Protein AF-A0A0P1FF51-F1 (afdb_monomer_lite)

Radius of gyration: 13.67 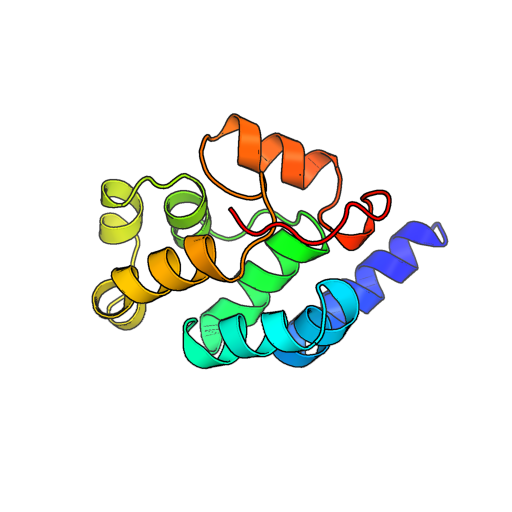Å; chains: 1; bounding box: 37×27×37 Å

Structure (mmCIF, N/CA/C/O backbone):
data_AF-A0A0P1FF51-F1
#
_entry.id   AF-A0A0P1FF51-F1
#
loop_
_atom_site.group_PDB
_atom_site.id
_atom_site.type_symbol
_atom_site.label_atom_id
_atom_site.label_alt_id
_atom_site.label_comp_id
_atom_site.label_asym_id
_atom_site.label_entity_id
_atom_site.label_seq_id
_atom_site.pdbx_PDB_ins_code
_atom_site.Cartn_x
_atom_site.Cartn_y
_atom_site.Cartn_z
_atom_site.occupancy
_atom_site.B_iso_or_equiv
_atom_site.auth_seq_id
_atom_site.auth_comp_id
_atom_site.auth_asym_id
_atom_site.auth_atom_id
_atom_site.pdbx_PDB_model_num
ATOM 1 N N . MET A 1 1 ? 8.102 10.974 -25.654 1.00 56.84 1 MET A N 1
ATOM 2 C CA . MET A 1 1 ? 8.058 10.174 -24.408 1.00 56.84 1 MET A CA 1
ATOM 3 C C . MET A 1 1 ? 9.420 9.537 -24.202 1.00 56.84 1 MET A C 1
ATOM 5 O O . MET A 1 1 ? 9.974 9.044 -25.173 1.00 56.84 1 MET A O 1
ATOM 9 N N . THR A 1 2 ? 9.986 9.605 -22.997 1.00 74.62 2 THR A N 1
ATOM 10 C CA . THR A 1 2 ? 11.262 8.944 -22.671 1.00 74.62 2 THR A CA 1
ATOM 11 C C . THR A 1 2 ? 11.039 7.449 -22.405 1.00 74.62 2 THR A C 1
ATOM 13 O O . THR A 1 2 ? 9.925 7.043 -22.067 1.00 74.62 2 THR A O 1
ATOM 16 N N . MET A 1 3 ? 12.086 6.630 -22.545 1.00 64.06 3 MET A N 1
ATOM 17 C CA . MET A 1 3 ? 12.047 5.174 -22.310 1.00 64.06 3 MET A CA 1
ATOM 18 C C . MET A 1 3 ? 11.470 4.820 -20.923 1.00 64.06 3 MET A C 1
ATOM 20 O O . MET A 1 3 ? 10.700 3.871 -20.783 1.00 64.06 3 MET A O 1
ATOM 24 N N . ASP A 1 4 ? 11.770 5.640 -19.910 1.00 72.38 4 ASP A N 1
ATOM 25 C CA . ASP A 1 4 ? 11.288 5.460 -18.535 1.00 72.38 4 ASP A CA 1
ATOM 26 C C . ASP A 1 4 ? 9.785 5.720 -18.381 1.00 72.38 4 ASP A C 1
ATOM 28 O O . ASP A 1 4 ? 9.115 5.048 -17.595 1.00 72.38 4 ASP A O 1
ATOM 32 N N . ALA A 1 5 ? 9.231 6.666 -19.146 1.00 73.56 5 ALA A N 1
ATOM 33 C CA . ALA A 1 5 ? 7.797 6.942 -19.144 1.00 73.56 5 ALA A CA 1
ATOM 34 C C . ALA A 1 5 ? 7.006 5.787 -19.778 1.00 73.56 5 ALA A C 1
ATOM 36 O O . ALA A 1 5 ? 5.969 5.396 -19.245 1.00 73.56 5 ALA A O 1
ATOM 37 N N . TYR A 1 6 ? 7.525 5.207 -20.868 1.00 72.25 6 TYR A N 1
ATOM 38 C CA . TYR A 1 6 ? 6.920 4.047 -21.529 1.00 72.25 6 TYR A CA 1
ATOM 39 C C . TYR A 1 6 ? 6.930 2.806 -20.623 1.00 72.25 6 TYR A C 1
ATOM 41 O O . TYR A 1 6 ? 5.894 2.173 -20.414 1.00 72.25 6 TYR A O 1
ATOM 49 N N . ARG A 1 7 ? 8.077 2.512 -19.995 1.00 78.19 7 ARG A N 1
ATOM 50 C CA . ARG A 1 7 ? 8.202 1.406 -19.032 1.00 78.19 7 ARG A CA 1
ATOM 51 C C . ARG A 1 7 ? 7.230 1.559 -17.858 1.00 78.19 7 ARG A C 1
ATOM 53 O O . ARG A 1 7 ? 6.625 0.584 -17.425 1.00 78.19 7 ARG A O 1
ATOM 60 N N . ARG A 1 8 ? 7.040 2.783 -17.351 1.00 77.69 8 ARG A N 1
ATOM 61 C CA . ARG A 1 8 ? 6.053 3.059 -16.294 1.00 77.69 8 ARG A CA 1
ATOM 62 C C . ARG A 1 8 ? 4.614 2.823 -16.745 1.00 77.69 8 ARG A C 1
ATOM 64 O O . ARG A 1 8 ? 3.834 2.305 -15.951 1.00 77.69 8 ARG A O 1
ATOM 71 N N . SER A 1 9 ? 4.250 3.198 -17.974 1.00 81.94 9 SER A N 1
ATOM 72 C CA . SER A 1 9 ? 2.899 2.933 -18.488 1.00 81.94 9 SER A CA 1
ATOM 73 C C . SER A 1 9 ? 2.632 1.441 -18.671 1.00 81.94 9 SER A C 1
ATOM 75 O O . SER A 1 9 ? 1.572 0.975 -18.270 1.00 81.94 9 SER A O 1
ATOM 77 N N . GLU A 1 10 ? 3.605 0.694 -19.194 1.00 87.06 10 GLU A N 1
ATOM 78 C CA . GLU A 1 10 ? 3.500 -0.755 -19.389 1.00 87.06 10 GLU A CA 1
ATOM 79 C C . GLU A 1 10 ? 3.345 -1.483 -18.049 1.00 87.06 10 GLU A C 1
ATOM 81 O O . GLU A 1 10 ? 2.390 -2.229 -17.852 1.00 87.06 10 GLU A O 1
ATOM 86 N N . LEU A 1 11 ? 4.192 -1.163 -17.066 1.00 86.75 11 LEU A N 1
ATOM 87 C CA . LEU A 1 11 ? 4.097 -1.760 -15.735 1.00 86.75 11 LEU A CA 1
ATOM 88 C C . LEU A 1 11 ? 2.813 -1.353 -14.988 1.00 86.75 11 LEU A C 1
ATOM 90 O O . LEU A 1 11 ? 2.252 -2.136 -14.222 1.00 86.75 11 LEU A O 1
ATOM 94 N N . SER A 1 12 ? 2.314 -0.134 -15.201 1.00 87.19 12 SER A N 1
ATOM 95 C CA . SER A 1 12 ? 1.027 0.298 -14.637 1.00 87.19 12 SER A CA 1
ATOM 96 C C . SER A 1 12 ? -0.154 -0.500 -15.200 1.00 87.19 12 SER A C 1
ATOM 98 O O . SER A 1 12 ? -1.122 -0.743 -14.466 1.00 87.19 12 SER A O 1
ATOM 100 N N . GLN A 1 13 ? -0.066 -0.901 -16.473 1.00 89.50 13 GLN A N 1
ATOM 101 C CA . GLN A 1 13 ? -1.033 -1.772 -17.135 1.00 89.50 13 GLN A CA 1
ATOM 102 C C . GLN A 1 13 ? -0.894 -3.219 -16.643 1.00 89.50 13 GLN A C 1
ATOM 104 O O . GLN A 1 13 ? -1.882 -3.795 -16.209 1.00 89.50 13 GLN A O 1
ATOM 109 N N . GLU A 1 14 ? 0.324 -3.758 -16.555 1.00 91.44 14 GLU A N 1
ATOM 110 C CA . GLU A 1 14 ? 0.581 -5.096 -15.993 1.00 91.44 14 GLU A CA 1
ATOM 111 C C . GLU A 1 14 ? 0.027 -5.222 -14.564 1.00 91.44 14 GLU A C 1
ATOM 113 O O . GLU A 1 14 ? -0.691 -6.162 -14.236 1.00 91.44 14 GLU A O 1
ATOM 118 N N . THR A 1 15 ? 0.264 -4.203 -13.730 1.00 90.81 15 THR A N 1
ATOM 119 C CA . THR A 1 15 ? -0.264 -4.153 -12.357 1.00 90.81 15 THR A CA 1
ATOM 120 C C . THR A 1 15 ? -1.792 -4.000 -12.315 1.00 90.81 15 THR A C 1
ATOM 122 O O . THR A 1 15 ? -2.414 -4.258 -11.285 1.00 90.81 15 THR A O 1
ATOM 125 N N . PHE A 1 16 ? -2.422 -3.528 -13.393 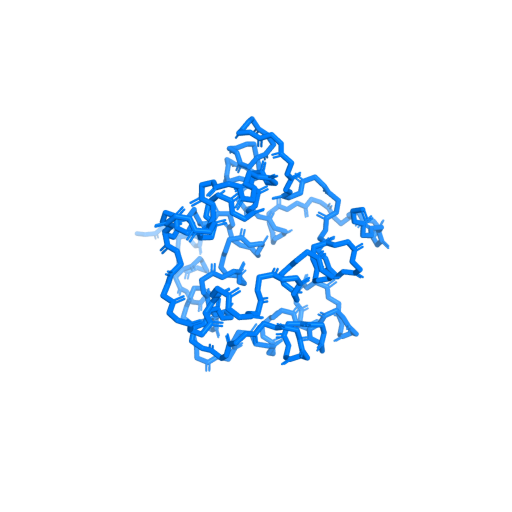1.00 91.56 16 PHE A N 1
ATOM 126 C CA . PHE A 1 16 ? -3.879 -3.505 -13.502 1.00 91.56 16 PHE A CA 1
ATOM 127 C C . PHE A 1 16 ? -4.444 -4.882 -13.813 1.00 91.56 16 PHE A C 1
ATOM 129 O O . PHE A 1 16 ? -5.395 -5.304 -13.158 1.00 91.56 16 PHE A O 1
ATOM 136 N N . ASP A 1 17 ? -3.860 -5.522 -14.824 1.00 94.12 17 ASP A N 1
ATOM 137 C CA . ASP A 1 17 ? -4.388 -6.728 -15.447 1.00 94.12 17 ASP A CA 1
ATOM 138 C C . ASP A 1 17 ? -4.183 -7.936 -14.534 1.00 94.12 17 ASP A C 1
ATOM 140 O O . ASP A 1 17 ? -5.120 -8.699 -14.299 1.00 94.12 17 ASP A O 1
ATOM 144 N N . ASP A 1 18 ? -2.991 -8.055 -13.941 1.00 95.69 18 ASP A N 1
ATOM 145 C CA . ASP A 1 18 ? -2.702 -9.049 -12.915 1.00 95.69 18 ASP A CA 1
ATOM 146 C C . ASP A 1 18 ? -1.837 -8.451 -11.792 1.00 95.69 18 ASP A C 1
ATOM 148 O O . ASP A 1 18 ? -0.607 -8.581 -11.775 1.00 95.69 18 ASP A O 1
ATOM 152 N N . PRO A 1 19 ? -2.462 -7.788 -10.801 1.00 95.38 19 PRO A N 1
ATOM 153 C CA . PRO A 1 19 ? -1.726 -7.196 -9.693 1.00 95.38 19 PRO A CA 1
ATOM 154 C C . PRO A 1 19 ? -0.974 -8.220 -8.845 1.00 95.38 19 PRO A C 1
ATOM 156 O O . PRO A 1 19 ? -0.017 -7.839 -8.178 1.00 95.38 19 PRO A O 1
ATOM 159 N N . VAL A 1 20 ? -1.413 -9.483 -8.813 1.00 95.00 20 VAL A N 1
ATOM 160 C CA . VAL A 1 20 ? -0.763 -10.519 -8.003 1.00 95.00 20 VAL A CA 1
ATOM 161 C C . VAL A 1 20 ? 0.512 -10.976 -8.691 1.00 95.00 20 VAL A C 1
ATOM 163 O O . VAL A 1 20 ? 1.560 -10.975 -8.051 1.00 95.00 20 VAL A O 1
ATOM 166 N N . GLU A 1 21 ? 0.442 -11.289 -9.984 1.00 94.38 21 GLU A N 1
ATOM 167 C CA . GLU A 1 21 ? 1.610 -11.704 -10.762 1.00 94.38 21 GLU A CA 1
ATOM 168 C C . GLU A 1 21 ? 2.658 -10.590 -10.838 1.00 94.38 21 GLU A C 1
ATOM 170 O O . GLU A 1 21 ? 3.837 -10.824 -10.563 1.00 94.38 21 GLU A O 1
ATOM 175 N N . ALA A 1 22 ? 2.227 -9.348 -11.091 1.00 93.12 22 ALA A N 1
ATOM 176 C CA . ALA A 1 22 ? 3.120 -8.194 -11.060 1.00 93.12 22 ALA A CA 1
ATOM 177 C C . ALA A 1 22 ? 3.823 -8.083 -9.696 1.00 93.12 22 ALA A C 1
ATOM 179 O O . ALA A 1 22 ? 5.041 -7.918 -9.612 1.00 93.12 22 ALA A O 1
ATOM 180 N N . TYR A 1 23 ? 3.078 -8.219 -8.599 1.00 92.81 23 TYR A N 1
ATOM 181 C CA . TYR A 1 23 ? 3.668 -8.140 -7.268 1.00 92.81 23 TYR A CA 1
ATOM 182 C C . TYR A 1 23 ? 4.668 -9.270 -7.003 1.00 92.81 23 TYR A C 1
ATOM 184 O O . TYR A 1 23 ? 5.778 -8.990 -6.557 1.00 92.81 23 TYR A O 1
ATOM 192 N N . SER A 1 24 ? 4.329 -10.517 -7.337 1.00 92.44 24 SER A N 1
ATOM 193 C CA . SER A 1 24 ? 5.239 -11.667 -7.244 1.00 92.44 24 SER A CA 1
ATOM 194 C C . SER A 1 24 ? 6.545 -11.424 -8.002 1.00 92.44 24 SER A C 1
ATOM 196 O O . SER A 1 24 ? 7.634 -11.650 -7.474 1.00 92.44 24 SER A O 1
ATOM 198 N N . LYS A 1 25 ? 6.444 -10.908 -9.228 1.00 91.00 25 LYS A N 1
ATOM 199 C CA . LYS A 1 25 ? 7.581 -10.650 -10.115 1.00 91.00 25 LYS A CA 1
ATOM 200 C C . LYS A 1 25 ? 8.518 -9.563 -9.589 1.00 91.00 25 LYS A C 1
ATOM 202 O O . LYS A 1 25 ? 9.733 -9.712 -9.692 1.00 91.00 25 LYS A O 1
ATOM 207 N N . TYR A 1 26 ? 7.973 -8.477 -9.039 1.00 89.50 26 TYR A N 1
ATOM 208 C CA . TYR A 1 26 ? 8.761 -7.291 -8.676 1.00 89.50 26 TYR A CA 1
ATOM 209 C C . TYR A 1 26 ? 9.091 -7.170 -7.184 1.00 89.50 26 TYR A C 1
ATOM 211 O O . TYR A 1 26 ? 10.065 -6.502 -6.845 1.00 89.50 26 TYR A O 1
ATOM 219 N N . ALA A 1 27 ? 8.315 -7.797 -6.296 1.00 85.69 27 ALA A N 1
ATOM 220 C CA . ALA A 1 27 ? 8.576 -7.815 -4.855 1.00 85.69 27 ALA A CA 1
ATOM 221 C C . ALA A 1 27 ? 9.221 -9.120 -4.364 1.00 85.69 27 ALA A C 1
ATOM 223 O O . ALA A 1 27 ? 9.876 -9.116 -3.324 1.00 85.69 27 ALA A O 1
ATOM 224 N N . GLY A 1 28 ? 9.077 -10.213 -5.118 1.00 79.69 28 GLY A N 1
ATOM 225 C CA . GLY A 1 28 ? 9.501 -11.559 -4.738 1.00 79.69 28 GLY A CA 1
ATOM 226 C C . GLY A 1 28 ? 8.300 -12.501 -4.653 1.00 79.69 28 GLY A C 1
ATOM 227 O O . GLY A 1 28 ? 7.266 -12.145 -4.088 1.00 79.69 28 GLY A O 1
ATOM 228 N N . GLY A 1 29 ? 8.441 -13.704 -5.222 1.00 73.44 29 GLY A N 1
ATOM 229 C CA . GLY A 1 29 ? 7.317 -14.600 -5.527 1.00 73.44 29 GLY A CA 1
ATOM 230 C C . GLY A 1 29 ? 6.374 -14.881 -4.352 1.00 73.44 29 GLY A C 1
ATOM 231 O O . GLY A 1 29 ? 5.162 -14.751 -4.492 1.00 73.44 29 GLY A O 1
ATOM 232 N N . GLU A 1 30 ? 6.914 -15.187 -3.170 1.00 75.00 30 GLU A N 1
ATOM 233 C CA . GLU A 1 30 ? 6.103 -15.507 -1.983 1.00 75.00 30 GLU A CA 1
ATOM 234 C C . GLU A 1 30 ? 5.293 -14.311 -1.452 1.00 75.00 30 GLU A C 1
ATOM 236 O O . GLU A 1 30 ? 4.249 -14.494 -0.822 1.00 75.00 30 GLU A O 1
ATOM 241 N N . LEU A 1 31 ? 5.726 -13.076 -1.732 1.00 81.06 31 LEU A N 1
ATOM 242 C CA . LEU A 1 31 ? 5.044 -11.877 -1.247 1.00 81.06 31 LEU A CA 1
ATOM 243 C C . LEU A 1 31 ? 3.774 -11.561 -2.050 1.00 81.06 31 LEU A C 1
ATOM 245 O O . LEU A 1 31 ? 2.823 -10.999 -1.499 1.00 81.06 31 LEU A O 1
ATOM 249 N N . GLY A 1 32 ? 3.704 -11.973 -3.322 1.00 84.81 32 GLY A N 1
ATOM 250 C CA . GLY A 1 32 ? 2.499 -11.812 -4.144 1.00 84.81 32 GLY A CA 1
ATOM 251 C C . GLY A 1 32 ? 1.309 -12.626 -3.633 1.00 84.81 32 GLY A C 1
ATOM 252 O O . GLY A 1 32 ? 0.171 -12.145 -3.653 1.00 84.81 32 GLY A O 1
ATOM 253 N N . GLU A 1 33 ? 1.552 -13.799 -3.044 1.00 88.62 33 GLU A N 1
ATOM 254 C CA . GLU A 1 33 ? 0.492 -14.583 -2.396 1.00 88.62 33 GLU A CA 1
ATOM 255 C C . GLU A 1 33 ? -0.119 -13.855 -1.192 1.00 88.62 33 GLU A C 1
ATOM 257 O O . GLU A 1 33 ? -1.312 -14.004 -0.919 1.00 88.62 33 GLU A O 1
ATOM 262 N N . GLY A 1 34 ? 0.646 -12.993 -0.514 1.00 93.00 34 GLY A N 1
ATOM 263 C CA . GLY A 1 34 ? 0.118 -12.100 0.516 1.00 93.00 34 GLY A CA 1
ATOM 264 C C . GLY A 1 34 ? -0.986 -11.189 -0.017 1.00 93.00 34 GLY A C 1
ATOM 265 O O . GLY A 1 34 ? -2.043 -11.053 0.606 1.00 93.00 34 GLY A O 1
ATOM 266 N N . LEU A 1 35 ? -0.782 -10.621 -1.210 1.00 94.75 35 LEU A N 1
ATOM 267 C CA . LEU A 1 35 ? -1.760 -9.756 -1.867 1.00 94.75 35 LEU A CA 1
ATOM 268 C C . LEU A 1 35 ? -3.032 -10.534 -2.229 1.00 94.75 35 LEU A C 1
ATOM 270 O O . LEU A 1 35 ? -4.145 -10.057 -1.999 1.00 94.75 35 LEU A O 1
ATOM 274 N N . ARG A 1 36 ? -2.884 -11.759 -2.748 1.00 95.56 36 ARG A N 1
ATOM 275 C CA . ARG A 1 36 ? -4.022 -12.633 -3.067 1.00 95.56 36 ARG A CA 1
ATOM 276 C C . ARG A 1 36 ? -4.803 -13.029 -1.811 1.00 95.56 36 ARG A C 1
ATOM 278 O O . ARG A 1 36 ? -6.033 -12.964 -1.819 1.00 95.56 36 ARG A O 1
ATOM 285 N N . ARG A 1 37 ? -4.097 -13.430 -0.752 1.00 95.88 37 ARG A N 1
ATOM 286 C CA . ARG A 1 37 ? -4.665 -13.978 0.487 1.00 95.88 37 ARG A CA 1
ATOM 287 C C . ARG A 1 37 ? -5.394 -12.933 1.325 1.00 95.88 37 ARG A C 1
ATOM 289 O O . ARG A 1 37 ? -6.466 -13.222 1.856 1.00 95.88 37 ARG A O 1
ATOM 296 N N . TRP A 1 38 ? -4.809 -11.747 1.478 1.00 97.38 38 TRP A N 1
ATOM 297 C CA . TRP A 1 38 ? -5.273 -10.770 2.464 1.00 97.38 38 TRP A CA 1
ATOM 298 C C . TRP A 1 38 ? -6.084 -9.626 1.859 1.00 97.38 38 TRP A C 1
ATOM 300 O O . TRP A 1 38 ? -6.963 -9.094 2.531 1.00 97.38 38 TRP A O 1
ATOM 310 N N . ILE A 1 39 ? -5.848 -9.262 0.597 1.00 97.94 39 ILE A N 1
ATOM 311 C CA . ILE A 1 39 ? -6.449 -8.060 0.011 1.00 97.94 39 ILE A CA 1
ATOM 312 C C . ILE A 1 39 ? -7.625 -8.423 -0.912 1.00 97.94 39 ILE A C 1
ATOM 314 O O . ILE A 1 39 ? -7.460 -9.255 -1.816 1.00 97.94 39 ILE A O 1
ATOM 318 N N . PRO A 1 40 ? -8.812 -7.799 -0.735 1.00 97.50 40 PRO A N 1
ATOM 319 C CA . PRO A 1 40 ? -9.947 -7.954 -1.644 1.00 97.50 40 PRO A CA 1
ATOM 320 C C . PRO A 1 40 ? -9.568 -7.668 -3.099 1.00 97.50 40 PRO A C 1
ATOM 322 O O . PRO A 1 40 ? -8.848 -6.710 -3.374 1.00 97.50 40 PRO A O 1
ATOM 325 N N . ALA A 1 41 ? -10.087 -8.461 -4.043 1.00 96.44 41 ALA A N 1
ATOM 326 C CA . ALA A 1 41 ? -9.685 -8.411 -5.455 1.00 96.44 41 ALA A CA 1
ATOM 327 C C . ALA A 1 41 ? -9.727 -6.998 -6.065 1.00 96.44 41 ALA A C 1
ATOM 329 O O . ALA A 1 41 ? -8.755 -6.573 -6.687 1.00 96.44 41 ALA A O 1
ATOM 330 N N . HIS A 1 42 ? -10.796 -6.240 -5.801 1.00 95.94 42 HIS A N 1
ATOM 331 C CA . HIS A 1 42 ? -10.989 -4.878 -6.312 1.00 95.94 42 HIS A CA 1
ATOM 332 C C . HIS A 1 42 ? -9.989 -3.844 -5.750 1.00 95.94 42 HIS A C 1
ATOM 334 O O . HIS A 1 42 ? -9.870 -2.749 -6.293 1.00 95.94 42 HIS A O 1
ATOM 340 N N . MET A 1 43 ? -9.235 -4.190 -4.700 1.00 97.88 43 MET A N 1
ATOM 341 C CA . MET A 1 43 ? -8.271 -3.306 -4.031 1.00 97.88 43 MET A CA 1
ATOM 342 C C . MET A 1 43 ? -6.813 -3.649 -4.348 1.00 97.88 43 MET A C 1
ATOM 344 O O . MET A 1 43 ? -5.924 -2.820 -4.135 1.00 97.88 43 MET A O 1
ATOM 348 N N . ARG A 1 44 ? -6.559 -4.837 -4.915 1.00 97.31 44 ARG A N 1
ATOM 349 C CA . ARG A 1 44 ? -5.206 -5.338 -5.213 1.00 97.31 44 ARG A CA 1
ATOM 350 C C . ARG A 1 44 ? -4.457 -4.429 -6.179 1.00 97.31 44 ARG A C 1
ATOM 352 O O . ARG A 1 44 ? -3.330 -4.051 -5.886 1.00 97.31 44 ARG A O 1
ATOM 359 N N . ALA A 1 45 ? -5.094 -4.013 -7.275 1.00 96.44 45 ALA A N 1
ATOM 360 C CA . ALA A 1 45 ? -4.461 -3.152 -8.277 1.00 96.44 45 ALA A CA 1
ATOM 361 C C . ALA A 1 45 ? -4.070 -1.775 -7.719 1.00 96.44 45 ALA A C 1
ATOM 363 O O . ALA A 1 45 ? -3.004 -1.252 -8.038 1.00 96.44 45 ALA A O 1
ATOM 364 N N . GLY A 1 46 ? -4.906 -1.179 -6.862 1.00 96.94 46 GLY A N 1
ATOM 365 C CA . GLY A 1 46 ? -4.589 0.099 -6.221 1.00 96.94 46 GLY A CA 1
ATOM 366 C C . GLY A 1 46 ? -3.390 -0.010 -5.279 1.00 96.94 46 GLY A C 1
ATOM 367 O O . GLY A 1 46 ? -2.483 0.819 -5.328 1.00 96.94 46 GLY A O 1
ATOM 368 N N . LEU A 1 47 ? -3.366 -1.058 -4.454 1.00 97.56 47 LEU A N 1
ATOM 369 C CA . LEU A 1 47 ? -2.290 -1.280 -3.493 1.00 97.56 47 LEU A CA 1
ATOM 370 C C . LEU A 1 47 ? -0.973 -1.693 -4.171 1.00 97.56 47 LEU A C 1
ATOM 372 O O . LEU A 1 47 ? 0.081 -1.158 -3.831 1.00 97.56 47 LEU A O 1
ATOM 376 N N . ALA A 1 48 ? -1.026 -2.581 -5.166 1.00 96.62 48 ALA A N 1
ATOM 377 C CA . ALA A 1 48 ? 0.148 -3.024 -5.911 1.00 96.62 48 ALA A CA 1
ATOM 378 C C . ALA A 1 48 ? 0.807 -1.866 -6.674 1.00 96.62 48 ALA A C 1
ATOM 380 O O . ALA A 1 48 ? 2.019 -1.696 -6.582 1.00 96.62 48 ALA A O 1
ATOM 381 N N . ARG A 1 49 ? 0.033 -0.994 -7.340 1.00 96.50 49 ARG A N 1
ATOM 382 C CA . ARG A 1 49 ? 0.594 0.194 -8.012 1.00 96.50 49 ARG A CA 1
ATOM 383 C C . ARG A 1 49 ? 1.277 1.142 -7.038 1.00 96.50 49 ARG A C 1
ATOM 385 O O . ARG A 1 49 ? 2.322 1.702 -7.360 1.00 96.50 49 ARG A O 1
ATOM 392 N N . TYR A 1 50 ? 0.720 1.321 -5.847 1.00 97.12 50 TYR A N 1
ATOM 393 C CA . TYR A 1 50 ? 1.384 2.121 -4.829 1.00 97.12 50 TYR A CA 1
ATOM 394 C C . TYR A 1 50 ? 2.727 1.509 -4.415 1.00 97.12 50 TYR A C 1
ATOM 396 O O . TYR A 1 50 ? 3.753 2.186 -4.448 1.00 97.12 50 TYR A O 1
ATOM 404 N N . ILE A 1 51 ? 2.743 0.220 -4.080 1.00 95.81 51 ILE A N 1
ATOM 405 C CA . ILE A 1 51 ? 3.955 -0.432 -3.581 1.00 95.81 51 ILE A CA 1
ATOM 406 C C . ILE A 1 51 ? 5.022 -0.518 -4.678 1.00 95.81 51 ILE A C 1
ATOM 408 O O . ILE A 1 51 ? 6.164 -0.127 -4.447 1.00 95.81 51 ILE A O 1
ATOM 412 N N . LEU A 1 52 ? 4.656 -0.962 -5.881 1.00 94.75 52 LEU A N 1
ATOM 413 C CA . LEU A 1 52 ? 5.597 -1.198 -6.976 1.00 94.75 52 LEU A CA 1
ATOM 414 C C . LEU A 1 52 ? 6.050 0.095 -7.662 1.00 94.75 52 LEU A C 1
ATOM 416 O O . LEU A 1 52 ? 7.233 0.232 -7.967 1.00 94.75 52 LEU A O 1
ATOM 420 N N . LEU A 1 53 ? 5.132 1.044 -7.883 1.00 94.56 53 LEU A N 1
ATOM 421 C CA . LEU A 1 53 ? 5.361 2.232 -8.721 1.00 94.56 53 LEU A CA 1
ATOM 422 C C . LEU A 1 53 ? 5.366 3.558 -7.952 1.00 94.56 53 LEU A C 1
ATOM 424 O O . LEU A 1 53 ? 5.699 4.597 -8.530 1.00 94.56 53 LEU A O 1
ATOM 428 N N . GLY A 1 54 ? 4.966 3.554 -6.678 1.00 95.44 54 GLY A N 1
ATOM 429 C CA . GLY A 1 54 ? 4.823 4.765 -5.871 1.00 95.44 54 GLY A CA 1
ATOM 430 C C . GLY A 1 54 ? 3.578 5.590 -6.213 1.00 95.44 54 GLY A C 1
ATOM 431 O O . GLY A 1 54 ? 3.470 6.739 -5.791 1.00 95.44 54 GLY A O 1
ATOM 432 N N . ILE A 1 55 ? 2.628 5.053 -6.986 1.00 95.88 55 ILE A N 1
ATOM 433 C CA . ILE A 1 55 ? 1.419 5.789 -7.383 1.00 95.88 55 ILE A CA 1
ATOM 434 C C . ILE A 1 55 ? 0.473 5.876 -6.184 1.00 95.88 55 ILE A C 1
ATOM 436 O O . ILE A 1 55 ? -0.036 4.860 -5.718 1.00 95.88 55 ILE A O 1
ATOM 440 N N . LEU A 1 56 ? 0.226 7.087 -5.676 1.00 96.94 56 LEU A N 1
ATOM 441 C CA . LEU A 1 56 ? -0.618 7.262 -4.495 1.00 96.94 56 LEU A CA 1
ATOM 442 C C . LEU A 1 56 ? -2.061 6.784 -4.764 1.00 96.94 56 LEU A C 1
ATOM 444 O O . LEU A 1 56 ? -2.683 7.250 -5.722 1.00 96.94 56 LEU A O 1
ATOM 448 N N . PRO A 1 57 ? -2.622 5.911 -3.908 1.00 97.06 57 PRO A N 1
ATOM 449 C CA . PRO A 1 57 ? -3.928 5.304 -4.142 1.00 97.06 57 PRO A CA 1
ATOM 450 C C . PRO A 1 57 ? -5.075 6.220 -3.692 1.00 97.06 57 PRO A C 1
ATOM 452 O O . PRO A 1 57 ? -4.849 7.343 -3.260 1.00 97.06 57 PRO A O 1
ATOM 455 N N . GLY A 1 58 ? -6.325 5.753 -3.761 1.00 96.31 58 GLY A N 1
ATOM 456 C CA . GLY A 1 58 ? -7.499 6.484 -3.265 1.00 96.31 58 GLY A CA 1
ATOM 457 C C . GLY A 1 58 ? -7.472 6.793 -1.757 1.00 96.31 58 GLY A C 1
ATOM 458 O O . GLY A 1 58 ? -6.594 6.359 -1.014 1.00 96.31 58 GLY A O 1
ATOM 459 N N . SER A 1 59 ? -8.456 7.564 -1.288 1.00 97.12 59 SER A N 1
ATOM 460 C CA . SER A 1 59 ? -8.513 8.087 0.088 1.00 97.12 59 SER A CA 1
ATOM 461 C C . SER A 1 59 ? -8.557 7.004 1.175 1.00 97.12 59 SER A C 1
ATOM 463 O O . SER A 1 59 ? -7.932 7.197 2.217 1.00 97.12 59 SER A O 1
ATOM 465 N N . PHE A 1 60 ? -9.250 5.886 0.935 1.00 98.38 60 PHE A N 1
ATOM 466 C CA . PHE A 1 60 ? -9.300 4.742 1.852 1.00 98.38 60 PHE A CA 1
ATOM 467 C C . PHE A 1 60 ? -7.921 4.084 2.014 1.00 98.38 60 PHE A C 1
ATOM 469 O O . PHE A 1 60 ? -7.378 4.065 3.117 1.00 98.38 60 PHE A O 1
ATOM 476 N N . LEU A 1 61 ? -7.308 3.626 0.913 1.00 98.38 61 LEU A N 1
ATOM 477 C CA . LEU A 1 61 ? -5.980 2.999 0.955 1.00 98.38 61 LEU A CA 1
ATOM 478 C C . LEU A 1 61 ? -4.911 3.949 1.49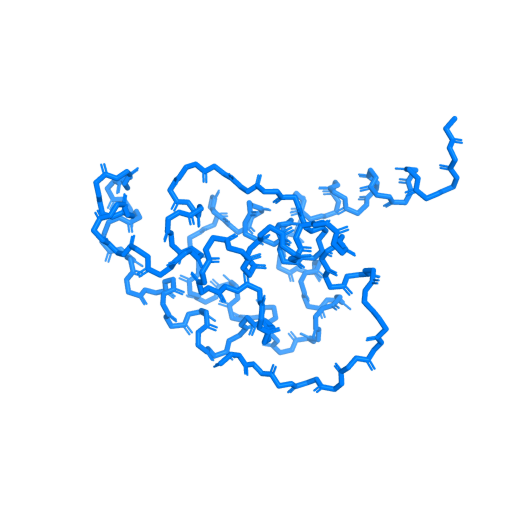5 1.00 98.38 61 LEU A C 1
ATOM 480 O O . LEU A 1 61 ? -4.022 3.503 2.209 1.00 98.38 61 LEU A O 1
ATOM 484 N N . ARG A 1 62 ? -5.004 5.256 1.210 1.00 98.19 62 ARG A N 1
ATOM 485 C CA . ARG A 1 62 ? -4.109 6.248 1.823 1.00 98.19 62 ARG A CA 1
ATOM 486 C C . ARG A 1 62 ? -4.203 6.235 3.350 1.00 98.19 62 ARG A C 1
ATOM 488 O O . ARG A 1 62 ? -3.162 6.252 3.992 1.00 98.19 62 ARG A O 1
ATOM 495 N N . SER A 1 63 ? -5.403 6.158 3.926 1.00 98.44 63 SER A N 1
ATOM 496 C CA . SER A 1 63 ? -5.570 6.060 5.384 1.00 98.44 63 SER A CA 1
ATOM 497 C C . SER A 1 63 ? -5.059 4.734 5.952 1.00 98.44 63 SER A C 1
ATOM 499 O O . SER A 1 63 ? -4.379 4.742 6.972 1.00 98.44 63 SER A O 1
ATOM 501 N N . VAL A 1 64 ? -5.297 3.616 5.257 1.00 98.38 64 VAL A N 1
ATOM 502 C CA . VAL A 1 64 ? -4.731 2.304 5.624 1.00 98.38 64 VAL A CA 1
ATOM 503 C C . VAL A 1 64 ? -3.199 2.351 5.661 1.00 98.38 64 VAL A C 1
ATOM 505 O O . VAL A 1 64 ? -2.591 1.958 6.652 1.00 98.38 64 VAL A O 1
ATOM 508 N N . LEU A 1 65 ? -2.569 2.876 4.607 1.00 98.44 65 LEU A N 1
ATOM 509 C CA . LEU A 1 65 ? -1.112 3.004 4.499 1.00 98.44 65 LEU A CA 1
ATOM 510 C C . LEU A 1 65 ? -0.525 3.978 5.524 1.00 98.44 65 LEU A C 1
ATOM 512 O O . LEU A 1 65 ? 0.620 3.811 5.928 1.00 98.44 65 LEU A O 1
ATOM 516 N N . GLN A 1 66 ? -1.301 4.973 5.954 1.00 97.69 66 GLN A N 1
ATOM 517 C CA . GLN A 1 66 ? -0.927 5.898 7.025 1.00 97.69 66 GLN A CA 1
ATOM 518 C C . GLN A 1 66 ? -1.113 5.311 8.431 1.00 97.69 66 GLN A C 1
ATOM 520 O O . GLN A 1 66 ? -0.938 6.012 9.425 1.00 97.69 66 GLN A O 1
ATOM 525 N N . THR A 1 67 ? -1.530 4.045 8.541 1.00 95.50 67 THR A N 1
ATOM 526 C CA . THR A 1 67 ? -1.885 3.392 9.812 1.00 95.50 67 THR A CA 1
ATOM 527 C C . THR A 1 67 ? -2.970 4.132 10.615 1.00 95.50 67 THR A C 1
ATOM 529 O O . THR A 1 67 ? -3.177 3.865 11.795 1.00 95.50 67 THR A O 1
ATOM 532 N N . ASP A 1 68 ? -3.725 5.020 9.960 1.00 97.38 68 ASP A N 1
ATOM 533 C CA . ASP A 1 68 ? -4.856 5.743 10.537 1.00 97.38 68 ASP A CA 1
ATOM 534 C C . ASP A 1 68 ? -6.132 4.920 10.334 1.00 97.38 68 ASP A C 1
ATOM 536 O O . ASP A 1 68 ? -6.896 5.095 9.374 1.00 97.38 68 ASP A O 1
ATOM 540 N N . LEU A 1 69 ? -6.340 3.965 11.242 1.00 96.50 69 LEU A N 1
ATOM 541 C CA . LEU A 1 69 ? -7.472 3.042 11.171 1.00 96.50 69 LEU A CA 1
ATOM 542 C C . LEU A 1 69 ? -8.818 3.733 11.425 1.00 96.50 69 LEU A C 1
ATOM 544 O O . LEU A 1 69 ? -9.842 3.247 10.942 1.00 96.50 69 LEU A O 1
ATOM 548 N N . ILE A 1 70 ? -8.829 4.879 12.115 1.00 97.75 70 ILE A N 1
ATOM 549 C CA . ILE A 1 70 ? -10.045 5.673 12.330 1.00 97.75 70 ILE A CA 1
ATOM 550 C C . ILE A 1 70 ? -10.521 6.215 10.981 1.00 97.75 70 ILE A C 1
ATOM 552 O O . ILE A 1 70 ? -11.652 5.955 10.563 1.00 97.75 70 ILE A O 1
ATOM 556 N N . GLN A 1 71 ? -9.633 6.888 10.248 1.00 98.25 71 GLN A N 1
ATOM 557 C CA . GLN A 1 71 ? -9.975 7.443 8.941 1.00 98.25 71 GLN A CA 1
ATOM 558 C C . GLN A 1 71 ? -10.167 6.366 7.876 1.00 98.25 71 GLN A C 1
ATOM 560 O O . GLN A 1 71 ? -10.975 6.551 6.964 1.00 98.25 71 GLN A O 1
ATOM 565 N N . ALA A 1 72 ? -9.463 5.237 7.976 1.00 98.19 72 ALA A N 1
ATOM 566 C CA . ALA A 1 72 ? -9.701 4.100 7.095 1.00 98.19 72 ALA A CA 1
ATOM 567 C C . ALA A 1 72 ? -11.122 3.551 7.290 1.00 98.19 72 ALA A C 1
ATOM 569 O O . ALA A 1 72 ? -11.840 3.375 6.310 1.00 98.19 72 ALA A O 1
ATOM 570 N N . THR A 1 73 ? -11.561 3.374 8.540 1.00 98.06 73 THR A N 1
ATOM 571 C CA . THR A 1 73 ? -12.918 2.903 8.860 1.00 98.06 73 THR A CA 1
ATOM 572 C C . THR A 1 73 ? -13.985 3.866 8.344 1.00 98.06 73 THR A C 1
ATOM 574 O O . THR A 1 73 ? -14.953 3.430 7.727 1.00 98.06 73 THR A O 1
ATOM 577 N N . ALA A 1 74 ? -13.788 5.176 8.526 1.00 98.06 74 ALA A N 1
ATOM 578 C CA . ALA A 1 74 ? -14.734 6.200 8.078 1.00 98.06 74 ALA A CA 1
ATOM 579 C C . ALA A 1 74 ? -14.909 6.256 6.546 1.00 98.06 74 ALA A C 1
ATOM 581 O O . ALA A 1 74 ? -15.953 6.683 6.059 1.00 98.06 74 ALA A O 1
ATOM 582 N N . LYS A 1 75 ? -13.891 5.840 5.782 1.00 98.00 75 LYS A N 1
ATOM 583 C CA . LYS A 1 75 ? -13.876 5.877 4.308 1.00 98.00 75 LYS A CA 1
ATOM 584 C C . LYS A 1 75 ? -14.181 4.528 3.656 1.00 98.00 75 LYS A C 1
ATOM 586 O O . LYS A 1 75 ? -14.272 4.468 2.432 1.00 98.00 75 LYS A O 1
ATOM 591 N N . ALA A 1 76 ? -14.258 3.456 4.438 1.00 97.94 76 ALA A N 1
ATOM 592 C CA . ALA A 1 76 ? -14.427 2.110 3.923 1.00 97.94 76 ALA A CA 1
ATOM 593 C C . ALA A 1 76 ? -15.861 1.872 3.427 1.00 97.94 76 ALA A C 1
ATOM 595 O O . ALA A 1 76 ? -16.841 2.127 4.139 1.00 97.94 76 ALA A O 1
ATOM 596 N N . ASP A 1 77 ? -15.978 1.287 2.236 1.00 97.25 77 ASP A N 1
ATOM 597 C CA . ASP A 1 77 ? -17.182 0.544 1.867 1.00 97.25 77 ASP A CA 1
ATOM 598 C C . ASP A 1 77 ? -17.397 -0.661 2.806 1.00 97.25 77 ASP A C 1
ATOM 600 O O . ASP A 1 77 ? -16.594 -0.941 3.699 1.00 97.25 77 ASP A O 1
ATOM 604 N N . GLU A 1 78 ? -18.520 -1.352 2.638 1.00 98.00 78 GLU A N 1
ATOM 605 C CA . GLU A 1 78 ? -18.912 -2.486 3.481 1.00 98.00 78 GLU A CA 1
ATOM 606 C C . GLU A 1 78 ? -17.846 -3.593 3.510 1.00 98.00 78 GLU A C 1
ATOM 608 O O . GLU A 1 78 ? -17.377 -3.971 4.585 1.00 98.00 78 GLU A O 1
ATOM 613 N N . VAL A 1 79 ? -17.368 -4.023 2.337 1.00 98.06 79 VAL A N 1
ATOM 614 C CA . VAL A 1 79 ? -16.375 -5.101 2.207 1.00 98.06 79 VAL A CA 1
ATOM 615 C C . VAL A 1 79 ? -15.061 -4.719 2.885 1.00 98.06 79 VAL A C 1
ATOM 617 O O . VAL A 1 79 ? -14.464 -5.514 3.613 1.00 98.06 79 VAL A O 1
ATOM 620 N N . ASN A 1 80 ? -14.595 -3.494 2.660 1.00 98.06 80 ASN A N 1
ATOM 621 C CA . ASN A 1 80 ? -13.340 -3.004 3.212 1.00 98.06 80 ASN A CA 1
ATOM 622 C C . ASN A 1 80 ? -13.404 -2.791 4.724 1.00 98.06 80 ASN A C 1
ATOM 624 O O . ASN A 1 80 ? -12.393 -2.966 5.405 1.00 98.06 80 ASN A O 1
ATOM 628 N N . ARG A 1 81 ? -14.581 -2.465 5.263 1.00 97.25 81 ARG A N 1
ATOM 629 C CA . ARG A 1 81 ? -14.794 -2.285 6.701 1.00 97.25 81 ARG A CA 1
ATOM 630 C C . ARG A 1 81 ? -14.734 -3.611 7.446 1.00 97.25 81 ARG A C 1
ATOM 632 O O . ARG A 1 81 ? -14.020 -3.714 8.438 1.00 97.25 81 ARG A O 1
ATOM 639 N N . GLU A 1 82 ? -15.411 -4.633 6.931 1.00 97.69 82 GLU A N 1
ATOM 640 C CA . GLU A 1 82 ? -15.379 -5.989 7.495 1.00 97.69 82 GLU A CA 1
ATOM 641 C C . GLU A 1 82 ? -13.981 -6.615 7.431 1.00 97.69 82 GLU A C 1
ATOM 643 O O . GLU A 1 82 ? -13.599 -7.424 8.277 1.00 97.69 82 GLU A O 1
ATOM 648 N N . GLN A 1 83 ? -13.195 -6.234 6.423 1.00 97.81 83 GLN A N 1
ATOM 649 C CA . GLN A 1 83 ? -11.887 -6.824 6.146 1.00 97.81 83 GLN A CA 1
ATOM 650 C C . GLN A 1 83 ? -10.714 -5.916 6.519 1.00 97.81 83 GLN A C 1
ATOM 652 O O . GLN A 1 83 ? -9.577 -6.217 6.152 1.00 97.81 83 GLN A O 1
ATOM 657 N N . LEU A 1 84 ? -10.946 -4.839 7.280 1.00 97.94 84 LEU A N 1
ATOM 658 C CA . LEU A 1 84 ? -9.914 -3.846 7.594 1.00 97.94 84 LEU A CA 1
ATOM 659 C C . LEU A 1 84 ? -8.675 -4.476 8.255 1.00 97.94 84 LEU A C 1
ATOM 661 O O . LEU A 1 84 ? -7.543 -4.142 7.910 1.00 97.94 84 LEU A O 1
ATOM 665 N N . TYR A 1 85 ? -8.876 -5.457 9.141 1.00 97.56 85 TYR A N 1
ATOM 666 C CA . TYR A 1 85 ? -7.788 -6.185 9.803 1.00 97.56 85 TYR A CA 1
ATOM 667 C C . TYR A 1 85 ? -6.869 -6.927 8.816 1.00 97.56 85 TYR A C 1
ATOM 669 O O . TYR A 1 85 ? -5.673 -7.065 9.071 1.00 97.56 85 TYR A O 1
ATOM 677 N N . LYS A 1 86 ? -7.389 -7.378 7.666 1.00 98.38 86 LYS A N 1
ATOM 678 C CA . LYS A 1 86 ? -6.583 -8.079 6.659 1.00 98.38 86 LYS A CA 1
ATOM 679 C C . LYS A 1 86 ? -5.573 -7.151 5.995 1.00 98.38 86 LYS A C 1
ATOM 681 O O . LYS A 1 86 ? -4.467 -7.587 5.694 1.00 98.38 86 LYS A O 1
ATOM 686 N N . TYR A 1 87 ? -5.917 -5.874 5.822 1.00 98.31 87 TYR A N 1
ATOM 687 C CA . TYR A 1 87 ? -4.966 -4.874 5.344 1.00 98.31 87 TYR A CA 1
ATOM 688 C C . TYR A 1 87 ? -3.794 -4.718 6.309 1.00 98.31 87 TYR A C 1
ATOM 690 O O . TYR A 1 87 ? -2.650 -4.683 5.872 1.00 98.31 87 TYR A O 1
ATOM 698 N N . VAL A 1 88 ? -4.063 -4.689 7.616 1.00 96.94 88 VAL A N 1
ATOM 699 C CA . VAL A 1 88 ? -3.011 -4.622 8.640 1.00 96.94 88 VAL A CA 1
ATOM 700 C C . VAL A 1 88 ? -2.115 -5.861 8.575 1.00 96.94 88 VAL A C 1
ATOM 702 O O . VAL A 1 88 ? -0.896 -5.730 8.531 1.00 96.94 88 VAL A O 1
ATOM 705 N N . LEU A 1 89 ? -2.703 -7.059 8.482 1.00 96.44 89 LEU A N 1
ATOM 706 C CA . LEU A 1 89 ? -1.941 -8.307 8.346 1.00 96.44 89 LEU A CA 1
ATOM 707 C C . LEU A 1 89 ? -1.097 -8.344 7.068 1.00 96.44 89 LEU A C 1
ATOM 709 O O . LEU A 1 89 ? 0.024 -8.852 7.098 1.00 96.44 89 LEU A O 1
ATOM 713 N N . PHE A 1 90 ? -1.604 -7.786 5.967 1.00 97.06 90 PHE A N 1
ATOM 714 C CA . PHE A 1 90 ? -0.826 -7.614 4.747 1.00 97.06 90 PHE A CA 1
ATOM 715 C C . PHE A 1 90 ? 0.372 -6.682 4.970 1.00 97.06 90 PHE A C 1
ATOM 717 O O . PHE A 1 90 ? 1.493 -7.051 4.631 1.00 97.06 90 PHE A O 1
ATOM 724 N N . LEU A 1 91 ? 0.149 -5.502 5.561 1.00 95.88 91 LEU A N 1
ATOM 725 C CA . LEU A 1 91 ? 1.203 -4.505 5.760 1.00 95.88 91 LEU A CA 1
ATOM 726 C C . LEU A 1 91 ? 2.343 -5.022 6.640 1.00 95.88 91 LEU A C 1
ATOM 728 O O . LEU A 1 91 ? 3.497 -4.792 6.308 1.00 95.88 91 LEU A O 1
ATOM 732 N N . VAL A 1 92 ? 2.023 -5.756 7.705 1.00 93.44 92 VAL A N 1
ATOM 733 C CA . VAL A 1 92 ? 3.027 -6.303 8.632 1.00 93.44 92 VAL A CA 1
ATOM 734 C C . VAL A 1 92 ? 3.822 -7.454 8.010 1.00 93.44 92 VAL A C 1
ATOM 736 O O . VAL A 1 92 ? 5.018 -7.572 8.219 1.00 93.44 92 VAL A O 1
ATOM 739 N N . ASN A 1 93 ? 3.180 -8.342 7.248 1.00 92.62 93 ASN A N 1
ATOM 740 C CA . ASN A 1 93 ? 3.839 -9.590 6.840 1.00 92.62 93 ASN A CA 1
ATOM 741 C C . ASN A 1 93 ? 4.361 -9.582 5.397 1.00 92.62 93 ASN A C 1
ATOM 743 O O . ASN A 1 93 ? 5.191 -10.418 5.054 1.00 92.62 93 ASN A O 1
ATOM 747 N N . TYR A 1 94 ? 3.857 -8.690 4.539 1.00 94.12 94 TYR A N 1
ATOM 748 C CA . TYR A 1 94 ? 4.087 -8.772 3.092 1.00 94.12 94 TYR A CA 1
ATOM 749 C C . TYR A 1 94 ? 4.474 -7.446 2.439 1.00 94.12 94 TYR A C 1
ATOM 751 O O . TYR A 1 94 ? 4.947 -7.460 1.304 1.00 94.12 94 TYR A O 1
ATOM 759 N N . ALA A 1 95 ? 4.281 -6.306 3.108 1.00 93.06 95 ALA A N 1
ATOM 760 C CA . ALA A 1 95 ? 4.633 -5.017 2.528 1.00 93.06 95 ALA A CA 1
ATOM 761 C C . ALA A 1 95 ? 6.116 -4.669 2.776 1.00 93.06 95 ALA A C 1
ATOM 763 O O . ALA A 1 95 ? 6.635 -4.944 3.859 1.00 93.06 95 ALA A O 1
ATOM 764 N N . PRO A 1 96 ? 6.812 -4.042 1.806 1.00 92.00 96 PRO A N 1
ATOM 765 C CA . PRO A 1 96 ? 8.201 -3.634 1.979 1.00 92.00 96 PRO A CA 1
ATOM 766 C C . PRO A 1 96 ? 8.377 -2.592 3.085 1.00 92.00 96 PRO A C 1
ATOM 768 O O . PRO A 1 96 ? 7.606 -1.627 3.154 1.00 92.00 96 PRO A O 1
ATOM 771 N N . ALA A 1 97 ? 9.453 -2.727 3.865 1.00 89.50 97 ALA A N 1
ATOM 772 C CA . ALA A 1 97 ? 9.812 -1.776 4.910 1.00 89.50 97 ALA A CA 1
ATOM 773 C C . ALA A 1 97 ? 9.813 -0.317 4.410 1.00 89.50 97 ALA A C 1
ATOM 775 O O . ALA A 1 97 ? 10.457 0.033 3.416 1.00 89.50 97 ALA A O 1
ATOM 776 N N . GLY A 1 98 ? 9.104 0.553 5.132 1.00 91.31 98 GLY A N 1
ATOM 777 C CA . GLY A 1 98 ? 9.045 1.991 4.853 1.00 91.31 98 GLY A CA 1
ATOM 778 C C . GLY A 1 98 ? 8.034 2.414 3.782 1.00 91.31 98 GLY A C 1
ATOM 779 O O . GLY A 1 98 ? 7.980 3.601 3.460 1.00 91.31 98 GLY A O 1
ATOM 780 N N . CYS A 1 99 ? 7.218 1.497 3.245 1.00 95.19 99 CYS A N 1
ATOM 781 C CA . CYS A 1 99 ? 6.126 1.859 2.333 1.00 95.19 99 CYS A CA 1
ATOM 782 C C . CYS A 1 99 ? 4.834 2.295 3.050 1.00 95.19 99 CYS A C 1
ATOM 784 O O . CYS A 1 99 ? 3.908 2.776 2.405 1.00 95.19 99 CYS A O 1
ATOM 786 N N . CYS A 1 100 ? 4.732 2.151 4.368 1.00 96.88 100 CYS A N 1
ATOM 787 C CA . CYS A 1 100 ? 3.573 2.556 5.168 1.00 96.88 100 CYS A CA 1
ATOM 788 C C . CYS A 1 100 ? 4.025 3.147 6.512 1.00 96.88 100 CYS A C 1
ATOM 790 O O . CYS A 1 100 ? 5.199 3.050 6.868 1.00 96.88 100 CYS A O 1
ATOM 792 N N . GLY A 1 101 ? 3.112 3.777 7.253 1.00 96.06 101 GLY A N 1
ATOM 793 C CA . GLY A 1 101 ? 3.393 4.442 8.527 1.00 96.06 101 GLY A CA 1
ATOM 794 C C . GLY A 1 101 ? 2.942 5.897 8.504 1.00 96.06 101 GLY A C 1
ATOM 795 O O . GLY A 1 101 ? 1.756 6.173 8.438 1.00 96.06 101 GLY A O 1
ATOM 796 N N . SER A 1 102 ? 3.862 6.857 8.556 1.00 96.25 102 SER A N 1
ATOM 797 C CA . SER A 1 102 ? 3.500 8.280 8.546 1.00 96.25 102 SER A CA 1
ATOM 798 C C . SER A 1 102 ? 3.102 8.793 7.152 1.00 96.25 102 SER A C 1
ATOM 800 O O . SER A 1 102 ? 3.419 8.190 6.122 1.00 96.25 102 SER A O 1
ATOM 802 N N . LEU A 1 103 ? 2.454 9.967 7.101 1.00 95.38 103 LEU A N 1
ATOM 803 C CA . LEU A 1 103 ? 2.231 10.697 5.844 1.00 95.38 103 LEU A CA 1
ATOM 804 C C . LEU A 1 103 ? 3.552 10.927 5.089 1.00 95.38 103 LEU A C 1
ATOM 806 O O . LEU A 1 103 ? 3.604 10.772 3.871 1.00 95.38 103 LEU A O 1
ATOM 810 N N . GLU A 1 104 ? 4.617 11.261 5.813 1.00 96.50 104 GLU A N 1
ATOM 811 C CA . GLU A 1 104 ? 5.943 11.459 5.236 1.00 96.50 104 GLU A CA 1
ATOM 812 C C . GLU A 1 104 ? 6.485 10.166 4.616 1.00 96.50 104 GLU A C 1
ATOM 814 O O . GLU A 1 104 ? 6.959 10.195 3.482 1.00 96.50 104 GLU A O 1
ATOM 819 N N . ALA A 1 105 ? 6.352 9.021 5.296 1.00 95.69 105 ALA A N 1
ATOM 820 C CA . ALA A 1 105 ? 6.803 7.731 4.773 1.00 95.69 105 ALA A CA 1
ATOM 821 C C . ALA A 1 105 ? 6.142 7.411 3.425 1.00 95.69 105 ALA A C 1
ATOM 823 O O . ALA A 1 105 ? 6.833 7.094 2.453 1.00 95.69 105 ALA A O 1
ATOM 824 N N . ILE A 1 106 ? 4.818 7.586 3.325 1.00 97.25 106 ILE A N 1
ATOM 825 C CA . ILE A 1 106 ? 4.102 7.300 2.076 1.00 97.25 106 ILE A CA 1
ATOM 826 C C . ILE A 1 106 ? 4.449 8.288 0.951 1.00 97.25 106 ILE A C 1
ATOM 828 O O . ILE A 1 106 ? 4.505 7.911 -0.222 1.00 97.25 106 ILE A O 1
ATOM 832 N N . GLN A 1 107 ? 4.710 9.557 1.287 1.00 96.69 107 GLN A N 1
ATOM 833 C CA . GLN A 1 107 ? 5.123 10.573 0.318 1.00 96.69 107 GLN A CA 1
ATOM 834 C C . GLN A 1 107 ? 6.533 10.288 -0.196 1.00 96.69 107 GLN A C 1
ATOM 836 O O . GLN A 1 107 ? 6.761 10.324 -1.403 1.00 96.69 107 GLN A O 1
ATOM 841 N N . GLN A 1 108 ? 7.459 9.935 0.694 1.00 96.44 108 GLN A N 1
ATOM 842 C CA . GLN A 1 108 ? 8.820 9.555 0.327 1.00 96.44 108 GLN A CA 1
ATOM 843 C C . GLN A 1 108 ? 8.834 8.292 -0.538 1.00 96.44 108 GLN A C 1
ATOM 845 O O . GLN A 1 108 ? 9.546 8.250 -1.542 1.00 96.44 108 GLN A O 1
ATOM 850 N N . TRP A 1 109 ? 8.012 7.288 -0.215 1.00 96.12 109 TRP A N 1
ATOM 851 C CA . TRP A 1 109 ? 7.842 6.096 -1.051 1.00 96.12 109 TRP A CA 1
ATOM 852 C C . TRP A 1 109 ? 7.354 6.445 -2.465 1.00 96.12 109 TRP A C 1
ATOM 854 O O . TRP A 1 109 ? 7.884 5.942 -3.460 1.00 96.12 109 TRP A O 1
ATOM 864 N N . SER A 1 110 ? 6.382 7.359 -2.557 1.00 95.94 110 SER A N 1
ATOM 865 C CA . SER A 1 110 ? 5.846 7.852 -3.827 1.00 95.94 110 SER A CA 1
ATOM 866 C C . SER A 1 110 ? 6.896 8.592 -4.659 1.00 95.94 110 SER A C 1
ATOM 868 O O . SER A 1 110 ? 7.098 8.259 -5.826 1.00 95.94 110 SER A O 1
ATOM 870 N N . VAL A 1 111 ? 7.622 9.532 -4.044 1.00 95.12 111 VAL A N 1
ATOM 871 C CA . VAL A 1 111 ? 8.685 10.320 -4.693 1.00 95.12 111 VAL A CA 1
ATOM 872 C C . VAL A 1 111 ? 9.813 9.425 -5.206 1.00 95.12 11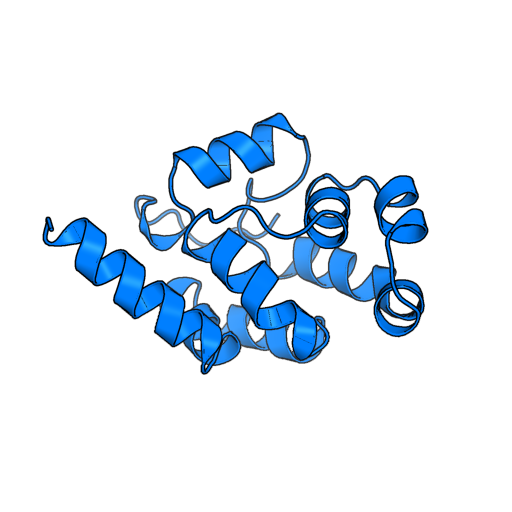1 VAL A C 1
ATOM 874 O O . VAL A 1 111 ? 10.308 9.631 -6.313 1.00 95.12 111 VAL A O 1
ATOM 877 N N . ARG A 1 112 ? 10.184 8.389 -4.445 1.00 92.69 112 ARG A N 1
ATOM 878 C CA . AR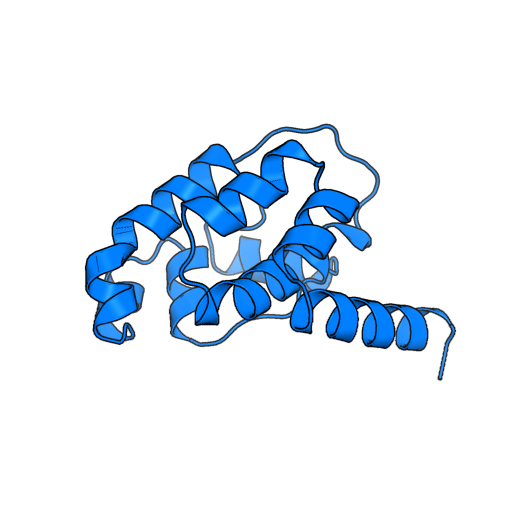G A 1 112 ? 11.181 7.388 -4.858 1.00 92.69 112 ARG A CA 1
ATOM 879 C C . ARG A 1 112 ? 10.699 6.4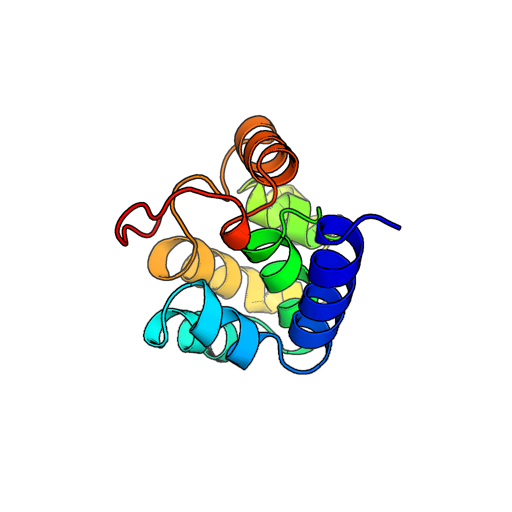90 -5.994 1.00 92.69 112 ARG A C 1
ATOM 881 O O . ARG A 1 112 ? 11.518 5.828 -6.616 1.00 92.69 112 ARG A O 1
ATOM 888 N N . GLY A 1 113 ? 9.399 6.473 -6.293 1.00 92.62 113 GLY A N 1
ATOM 889 C CA . GLY A 1 113 ? 8.840 5.711 -7.403 1.00 92.62 113 GLY A CA 1
ATOM 890 C C . GLY A 1 113 ? 8.590 4.238 -7.097 1.00 92.62 113 GLY A C 1
ATOM 891 O O . GLY A 1 113 ? 8.670 3.426 -8.020 1.00 92.62 113 GLY A O 1
ATOM 892 N N . GLY A 1 114 ? 8.291 3.910 -5.837 1.00 93.69 114 GLY A N 1
ATOM 893 C CA . GLY A 1 114 ? 7.972 2.552 -5.402 1.00 93.69 114 GLY A CA 1
ATOM 894 C C . GLY A 1 114 ? 9.167 1.606 -5.392 1.00 93.69 114 GLY A C 1
ATOM 895 O O . GLY A 1 114 ? 10.319 2.036 -5.433 1.00 93.69 114 GLY A O 1
ATOM 896 N N . LEU A 1 115 ? 8.892 0.308 -5.295 1.00 91.75 115 LEU A N 1
ATOM 897 C CA . LEU A 1 115 ? 9.918 -0.728 -5.205 1.00 91.75 115 LEU A CA 1
ATOM 898 C C . LEU A 1 115 ? 10.763 -0.838 -6.482 1.00 91.75 115 LEU A C 1
ATOM 900 O O . LEU A 1 115 ? 11.973 -1.011 -6.396 1.00 91.75 115 LEU A O 1
ATOM 904 N N . VAL A 1 116 ? 10.154 -0.669 -7.660 1.00 90.25 116 VAL A N 1
ATOM 905 C CA . VAL A 1 116 ? 10.844 -0.846 -8.953 1.00 90.25 116 VAL A CA 1
ATOM 906 C C . VAL A 1 116 ? 11.944 0.192 -9.196 1.00 90.25 116 VAL A C 1
ATOM 908 O O . VAL A 1 116 ? 12.882 -0.077 -9.940 1.00 90.25 116 VAL A O 1
ATOM 911 N N . ASN A 1 117 ? 11.869 1.363 -8.556 1.00 88.00 117 ASN A N 1
ATOM 912 C CA . ASN A 1 117 ? 12.901 2.401 -8.655 1.00 88.00 117 ASN A CA 1
ATOM 913 C C . ASN A 1 117 ? 13.881 2.408 -7.472 1.00 88.00 117 ASN A C 1
ATOM 915 O O . ASN A 1 117 ? 14.709 3.314 -7.369 1.00 88.00 117 ASN A O 1
ATOM 919 N N . GLN A 1 118 ? 13.805 1.429 -6.568 1.00 82.50 118 GLN A N 1
ATOM 920 C CA . GLN A 1 118 ? 14.738 1.331 -5.452 1.00 82.50 118 GLN A CA 1
ATOM 921 C C . GLN A 1 118 ? 15.904 0.397 -5.798 1.00 82.50 118 GLN A C 1
ATOM 923 O O . GLN A 1 118 ? 15.697 -0.646 -6.419 1.00 82.50 118 GLN A O 1
ATOM 928 N N . PRO A 1 119 ? 17.143 0.740 -5.394 1.00 67.06 119 PRO A N 1
ATOM 929 C CA . PRO A 1 119 ? 18.252 -0.198 -5.488 1.00 67.06 119 PRO A CA 1
ATOM 930 C C . PRO A 1 119 ? 17.909 -1.428 -4.647 1.00 67.06 119 PRO A C 1
ATOM 932 O O . PRO A 1 119 ? 17.368 -1.270 -3.552 1.00 67.06 119 PRO A O 1
ATOM 935 N N . ALA A 1 120 ? 18.207 -2.628 -5.153 1.00 57.00 120 ALA A N 1
ATOM 936 C CA . ALA A 1 120 ? 17.870 -3.893 -4.506 1.00 57.00 120 ALA A CA 1
ATOM 937 C C . ALA A 1 120 ? 18.320 -3.897 -3.031 1.00 57.00 120 ALA A C 1
ATOM 939 O O . ALA A 1 120 ? 19.491 -4.102 -2.719 1.00 57.00 120 ALA A O 1
ATOM 940 N N . ARG A 1 121 ? 17.386 -3.630 -2.113 1.00 53.28 121 ARG A N 1
ATOM 941 C CA . ARG A 1 121 ? 17.571 -3.827 -0.677 1.00 53.28 121 ARG A CA 1
ATOM 942 C C . ARG A 1 121 ? 16.935 -5.162 -0.338 1.00 53.28 121 ARG A C 1
ATOM 944 O O . ARG A 1 121 ? 15.765 -5.379 -0.637 1.00 53.28 121 ARG A O 1
ATOM 951 N N . GLY A 1 122 ? 17.715 -6.056 0.261 1.00 45.31 122 GLY A N 1
ATOM 952 C CA . GLY A 1 122 ? 17.225 -7.345 0.730 1.00 45.31 122 GLY A CA 1
ATOM 953 C C . GLY A 1 122 ? 16.045 -7.179 1.692 1.00 45.31 122 GLY A C 1
ATOM 954 O O . GLY A 1 122 ? 16.214 -6.705 2.808 1.00 45.31 122 GLY A O 1
ATOM 955 N N . GLY A 1 123 ? 14.851 -7.538 1.224 1.00 44.34 123 GLY A N 1
ATOM 956 C CA . GLY A 1 123 ? 14.046 -8.615 1.803 1.00 44.34 123 GLY A CA 1
ATOM 957 C C . GLY A 1 123 ? 13.520 -8.507 3.237 1.00 44.34 123 GLY A C 1
ATOM 958 O O . GLY A 1 123 ? 13.192 -9.552 3.785 1.00 44.34 123 GLY A O 1
ATOM 959 N N . ALA A 1 124 ? 13.420 -7.330 3.858 1.00 50.06 124 ALA A N 1
ATOM 960 C CA . ALA A 1 124 ? 12.741 -7.213 5.154 1.00 50.06 124 ALA A CA 1
ATOM 961 C C . ALA A 1 124 ? 11.336 -6.582 5.003 1.00 50.06 124 ALA A C 1
ATOM 963 O O . ALA A 1 124 ? 11.240 -5.450 4.508 1.00 50.06 124 ALA A O 1
ATOM 964 N N . PRO A 1 125 ? 10.254 -7.285 5.397 1.00 55.06 125 PRO A N 1
ATOM 965 C CA . PRO A 1 125 ? 8.927 -6.683 5.552 1.00 55.06 125 PRO A CA 1
ATOM 966 C C . PRO A 1 125 ? 8.882 -5.687 6.732 1.00 55.06 125 PRO A C 1
ATOM 968 O O . PRO A 1 125 ? 9.825 -5.631 7.526 1.00 55.06 125 PRO A O 1
ATOM 971 N N . CYS A 1 126 ? 7.828 -4.861 6.784 1.00 51.41 126 CYS A N 1
ATOM 972 C CA . CYS A 1 126 ? 7.593 -3.826 7.809 1.00 51.41 126 CYS A CA 1
ATOM 973 C C . CYS A 1 126 ? 7.446 -4.356 9.243 1.00 51.41 126 CYS A C 1
ATOM 975 O O . CYS A 1 126 ? 6.779 -5.392 9.441 1.00 51.41 126 CYS A O 1
#

Foldseek 3Di:
DDPVVVVLVVLLVVCVVDVLVSCCVQVNNVLSVLLVVQPDPVCSSQVSQCAAFVPHGDQLVLCLLQVNVVSNCVPDDPVCNVRVVSSVVSQQPRGAPQCGHHPVSSNVCNVCGHRNSDDDDDDDGD

Secondary structure (DSSP, 8-state):
--HHHHHHHHHHHHHHH-HHHHHHHHH-HHHHHHHHHHS-HHHHHHHHHHHHH-----HHHHHHHTT-HHHHHHH--HHHHHTHHHHHHHHHHHSBTTSSSSHHHHHHHHHHTTGGGS------B-

Sequence (126 aa):
MTMDAYRRSELSQETFDDPVEAYSKYAGGELGEGLRRWIPAHMRAGLARYILLGILPGSFLRSVLQTDLIQATAKADEVNREQLYKYVLFLVNYAPAGCCGSLEAIQQWSVRGGLVNQPARGGAPC

Organism: NCBI:txid266809

pLDDT: mean 90.15, std 12.33, range [44.34, 98.44]